Protein AF-A0A3C1G0E9-F1 (afdb_monomer)

Radius of gyration: 21.93 Å; Cα contacts (8 Å, |Δi|>4): 38; chains: 1; bounding box: 46×48×49 Å

pLDDT: mean 81.15, std 11.89, range [55.69, 94.81]

Mean predicted aligned error: 13.51 Å

Solvent-accessible surface area (backbone atoms only — not comparable to full-atom values): 5778 Å² total; per-residue (Å²): 114,74,80,64,55,74,74,55,77,59,89,96,60,78,87,84,76,76,67,69,72,73,14,80,94,46,22,67,61,45,51,50,52,50,35,61,73,64,69,45,88,70,73,67,74,73,72,62,92,57,92,69,51,73,60,57,49,41,25,72,77,70,71,47,62,80,49,43,30,90,85,76,69,77,50,71,61,76,91,87,78,85,88,84,131

Foldseek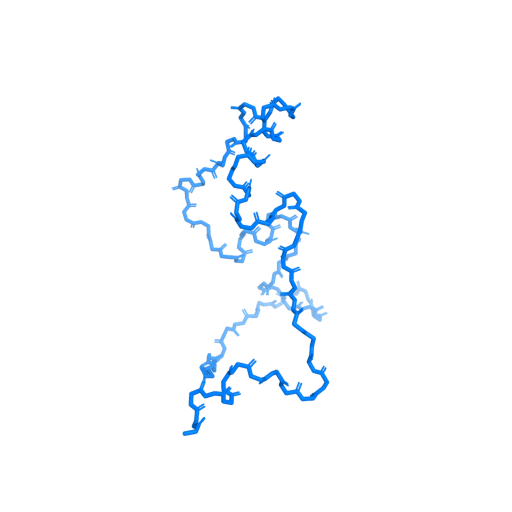 3Di:
DVVVCVVPDDPPDDDDDDDDLCRPVCNVVSVVVVCVVVVVVDPPPPPPVDPDDPQRVCCVPPVDRPQADPPPRPDGDDDPDDDDD

Sequence (85 aa):
IRRFLLHVLPDGFVKIRYYGLLANRNRKDNLALCRELLDASKIETKQNDIPETWQEHLLRISGVDVTTCPVCKKGRLITVEILYL

Secondary structure (DSSP, 8-state):
-HHHHTTSPPTT-------STT-HHHHHHHHHHHHHHTT-TT------SS---HHHHHHHHH---TTB-TTTSSSBP--------

Structure (mmCIF, N/CA/C/O backbone):
data_AF-A0A3C1G0E9-F1
#
_entry.id   AF-A0A3C1G0E9-F1
#
loop_
_atom_site.group_PDB
_atom_site.id
_atom_site.type_symbol
_atom_site.label_atom_id
_atom_site.label_alt_id
_atom_site.label_comp_id
_atom_site.label_asym_id
_atom_site.label_entity_id
_atom_site.label_seq_id
_atom_site.pdbx_PDB_ins_code
_atom_site.Cartn_x
_atom_site.Cartn_y
_atom_site.Cartn_z
_atom_site.occupancy
_atom_site.B_iso_or_equiv
_atom_site.auth_seq_id
_atom_site.auth_comp_id
_atom_site.auth_asym_id
_atom_site.auth_atom_id
_atom_site.pdbx_PDB_model_num
ATOM 1 N N . ILE A 1 1 ? 28.475 -27.356 3.470 1.00 63.44 1 ILE A N 1
ATOM 2 C CA . ILE A 1 1 ? 27.126 -27.811 3.036 1.00 63.44 1 ILE A CA 1
ATOM 3 C C . ILE A 1 1 ? 26.028 -26.746 3.180 1.00 63.44 1 ILE A C 1
ATOM 5 O O . ILE A 1 1 ? 25.258 -26.587 2.246 1.00 63.44 1 ILE A O 1
ATOM 9 N N . ARG A 1 2 ? 25.984 -25.947 4.259 1.00 60.94 2 ARG A N 1
ATOM 10 C CA . ARG A 1 2 ? 24.939 -24.927 4.531 1.00 60.94 2 ARG A CA 1
ATOM 11 C C . ARG A 1 2 ? 24.566 -23.993 3.359 1.00 60.94 2 ARG A C 1
ATOM 13 O O . ARG A 1 2 ? 23.391 -23.755 3.131 1.00 60.94 2 ARG A O 1
ATOM 20 N N . ARG A 1 3 ? 25.542 -23.526 2.569 1.00 63.56 3 ARG A N 1
ATOM 21 C CA . ARG A 1 3 ? 25.306 -22.660 1.391 1.00 63.56 3 ARG A CA 1
ATOM 22 C C . ARG A 1 3 ? 24.482 -23.308 0.267 1.00 63.56 3 ARG A C 1
ATOM 24 O O . ARG A 1 3 ? 23.768 -22.601 -0.429 1.00 63.56 3 ARG A O 1
ATOM 31 N N . PHE A 1 4 ? 24.554 -24.632 0.117 1.00 58.66 4 PHE A N 1
ATOM 32 C CA . PHE A 1 4 ? 23.805 -25.368 -0.907 1.00 58.66 4 PHE A CA 1
ATOM 33 C C . PHE A 1 4 ? 22.334 -25.552 -0.519 1.00 58.66 4 PHE A C 1
ATOM 35 O O . PHE A 1 4 ? 21.458 -25.450 -1.371 1.00 58.66 4 PHE A O 1
ATOM 42 N N . LEU A 1 5 ? 22.054 -25.743 0.773 1.00 61.84 5 LEU A N 1
ATOM 43 C CA . LEU A 1 5 ? 20.689 -25.917 1.281 1.00 61.84 5 LEU A CA 1
ATOM 44 C C . LEU A 1 5 ? 19.870 -24.618 1.262 1.00 61.84 5 LEU A C 1
ATOM 46 O O . LEU A 1 5 ? 18.654 -24.684 1.184 1.00 61.84 5 LEU A O 1
ATOM 50 N N . LEU A 1 6 ? 20.511 -23.443 1.230 1.00 64.38 6 LEU A N 1
ATOM 51 C CA . LEU A 1 6 ? 19.817 -22.154 1.069 1.00 64.38 6 LEU A CA 1
ATOM 52 C C . LEU A 1 6 ? 19.138 -21.987 -0.304 1.00 64.38 6 LEU A C 1
ATOM 54 O O . LEU A 1 6 ? 18.320 -21.091 -0.474 1.00 64.38 6 LEU A O 1
ATOM 58 N N . HIS A 1 7 ? 19.502 -22.806 -1.297 1.00 67.81 7 HIS A N 1
ATOM 59 C CA . HIS A 1 7 ? 18.914 -22.764 -2.644 1.00 67.81 7 HIS A CA 1
ATOM 60 C C . HIS A 1 7 ? 17.791 -23.797 -2.820 1.00 67.81 7 HIS A C 1
ATOM 62 O O . HIS A 1 7 ? 17.087 -23.772 -3.838 1.00 67.81 7 HIS A O 1
ATOM 68 N N . VAL A 1 8 ? 17.645 -24.704 -1.846 1.00 75.75 8 VAL A N 1
ATOM 69 C CA . VAL A 1 8 ? 16.618 -25.743 -1.820 1.00 75.75 8 VAL A CA 1
ATOM 70 C C . VAL A 1 8 ? 15.408 -25.169 -1.107 1.00 75.75 8 VAL A C 1
ATOM 72 O O . VAL A 1 8 ? 15.477 -24.748 0.044 1.00 75.75 8 VAL A O 1
ATOM 75 N N . LEU A 1 9 ? 14.304 -25.102 -1.835 1.00 80.31 9 LEU A N 1
ATOM 76 C CA . LEU A 1 9 ? 13.054 -24.593 -1.309 1.00 80.31 9 LEU A CA 1
ATOM 77 C C . LEU A 1 9 ? 12.443 -25.649 -0.365 1.00 80.31 9 LEU A C 1
ATOM 79 O O . LEU A 1 9 ? 12.396 -26.812 -0.771 1.00 80.31 9 LEU A O 1
ATOM 83 N N . PRO A 1 10 ? 12.019 -25.291 0.866 1.00 82.38 10 PRO A N 1
ATOM 84 C CA . PRO A 1 10 ? 11.396 -26.242 1.783 1.00 82.38 10 PRO A CA 1
ATOM 85 C C . PRO A 1 10 ? 10.113 -26.839 1.203 1.00 82.38 10 PRO A C 1
ATOM 87 O O . PRO A 1 10 ? 9.469 -26.234 0.342 1.00 82.38 10 PRO A O 1
ATOM 90 N N . ASP A 1 11 ? 9.736 -28.014 1.699 1.00 82.62 11 ASP A N 1
ATOM 91 C CA . ASP A 1 11 ? 8.511 -28.682 1.270 1.00 82.62 11 ASP A CA 1
ATOM 92 C C . ASP A 1 11 ? 7.269 -27.809 1.533 1.00 82.62 11 ASP A C 1
ATOM 94 O O . ASP A 1 11 ? 7.214 -27.057 2.508 1.00 82.62 11 ASP A O 1
ATOM 98 N N . GLY A 1 12 ? 6.302 -27.854 0.615 1.00 84.62 12 GLY A N 1
ATOM 99 C CA . GLY A 1 12 ? 5.108 -26.999 0.636 1.00 84.62 12 GLY A CA 1
ATOM 100 C C . GLY A 1 12 ? 5.293 -25.572 0.097 1.00 84.62 12 GLY A C 1
ATOM 101 O O . GLY A 1 12 ? 4.305 -24.855 -0.068 1.00 84.62 12 GLY A O 1
ATOM 102 N N . PHE A 1 13 ? 6.515 -25.148 -0.239 1.00 80.56 13 PHE A N 1
ATOM 103 C CA . PHE A 1 13 ? 6.759 -23.847 -0.868 1.00 80.56 13 PHE A CA 1
ATOM 104 C C . P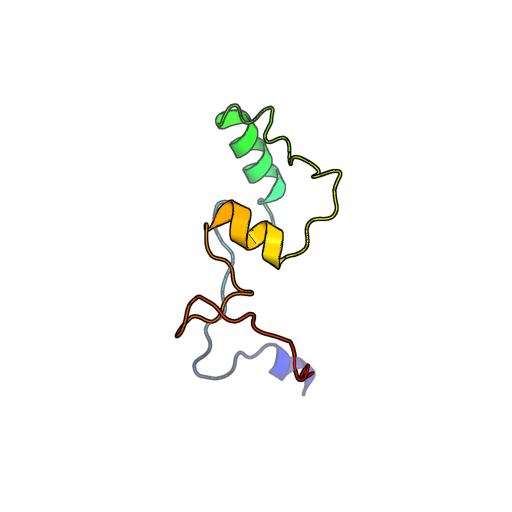HE A 1 13 ? 6.949 -23.986 -2.384 1.00 80.56 13 PHE A C 1
ATOM 106 O O . PHE A 1 13 ? 7.570 -24.925 -2.879 1.00 80.56 13 PHE A O 1
ATOM 113 N N . VAL A 1 14 ? 6.462 -22.999 -3.144 1.00 81.69 14 VAL A N 1
ATOM 114 C CA . VAL A 1 14 ? 6.620 -22.936 -4.606 1.00 81.69 14 VAL A CA 1
ATOM 115 C C . VAL A 1 14 ? 7.569 -21.802 -4.982 1.00 81.69 14 VAL A C 1
ATOM 117 O O . VAL A 1 14 ? 7.434 -20.672 -4.512 1.00 81.69 14 VAL A O 1
ATOM 120 N N . LYS A 1 15 ? 8.543 -22.084 -5.856 1.00 77.94 15 LYS A N 1
ATOM 121 C CA . LYS A 1 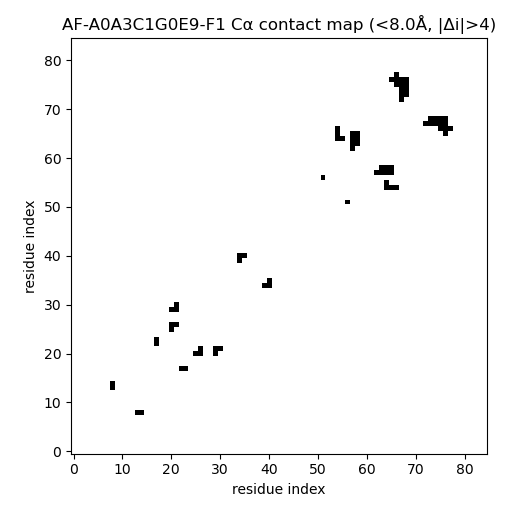15 ? 9.453 -21.054 -6.371 1.00 77.94 15 LYS A CA 1
ATOM 122 C C . LYS A 1 15 ? 8.676 -20.163 -7.338 1.00 77.94 15 LYS A C 1
ATOM 124 O O . LYS A 1 15 ? 8.386 -20.576 -8.460 1.00 77.94 15 LYS A O 1
ATOM 129 N N . ILE A 1 16 ? 8.383 -18.933 -6.924 1.00 76.62 16 ILE A N 1
ATOM 130 C CA . ILE A 1 16 ? 7.757 -17.935 -7.794 1.00 76.62 16 ILE A CA 1
ATOM 131 C C . ILE A 1 16 ? 8.767 -17.538 -8.872 1.00 76.62 16 ILE A C 1
ATOM 133 O O . ILE A 1 16 ? 9.828 -16.982 -8.589 1.00 76.62 16 ILE A O 1
ATOM 137 N N . ARG A 1 17 ? 8.444 -17.845 -10.128 1.00 74.69 17 ARG A N 1
ATOM 138 C CA . ARG A 1 17 ? 9.171 -17.329 -11.288 1.00 74.69 17 ARG A CA 1
ATOM 139 C C . ARG A 1 17 ? 8.450 -16.074 -11.757 1.00 74.69 17 ARG A C 1
ATOM 141 O O . ARG A 1 17 ? 7.276 -16.142 -12.100 1.00 74.69 17 ARG A O 1
ATOM 148 N N . TYR A 1 18 ? 9.145 -14.945 -11.780 1.00 73.94 18 TYR A N 1
ATOM 149 C CA . TYR A 1 18 ? 8.600 -13.702 -12.318 1.00 73.94 18 TYR A CA 1
ATOM 150 C C . TYR A 1 18 ? 8.717 -13.723 -13.843 1.00 73.94 18 TYR A C 1
ATOM 152 O O . TYR A 1 18 ? 9.811 -13.575 -14.387 1.00 73.94 18 TYR A O 1
ATOM 160 N N . TYR A 1 19 ? 7.597 -13.933 -14.524 1.00 77.69 19 TYR A N 1
ATOM 161 C CA . TYR A 1 19 ? 7.477 -13.870 -15.980 1.00 77.69 19 TYR A CA 1
ATOM 162 C C . TYR A 1 19 ? 6.412 -12.844 -16.379 1.00 77.69 19 TYR A C 1
ATOM 164 O O . TYR A 1 19 ? 5.641 -12.366 -15.548 1.00 77.69 19 TYR A O 1
ATOM 172 N N . GLY A 1 20 ? 6.385 -12.495 -17.664 1.00 82.88 20 GLY A N 1
ATOM 173 C CA . GLY A 1 20 ? 5.402 -11.572 -18.224 1.00 82.88 20 GLY A CA 1
ATOM 174 C C . GLY A 1 20 ? 5.829 -10.105 -18.195 1.00 82.88 20 GLY A C 1
ATOM 175 O O . GLY A 1 20 ? 6.998 -9.772 -18.001 1.00 82.88 20 GLY A O 1
ATOM 176 N N . LEU A 1 21 ? 4.852 -9.226 -18.421 1.00 81.62 21 LEU A N 1
ATOM 177 C CA . LEU A 1 21 ? 5.050 -7.800 -18.696 1.00 81.62 21 LEU A CA 1
ATOM 178 C C . LEU A 1 21 ? 5.862 -7.069 -17.612 1.00 81.62 21 LEU A C 1
ATOM 180 O O . LEU A 1 21 ? 6.677 -6.205 -17.927 1.00 81.62 21 LEU A O 1
ATOM 184 N N . LEU A 1 22 ? 5.684 -7.442 -16.342 1.00 82.50 22 LEU A N 1
ATOM 185 C CA . LEU A 1 22 ? 6.343 -6.809 -15.192 1.00 82.50 22 LEU A CA 1
ATOM 186 C C . LEU A 1 22 ? 7.563 -7.594 -14.675 1.00 82.50 22 LEU A C 1
ATOM 188 O O . LEU A 1 22 ? 8.071 -7.293 -13.593 1.00 82.50 22 LEU A O 1
ATOM 192 N N . ALA A 1 23 ? 8.055 -8.586 -15.426 1.00 88.75 23 ALA A N 1
ATOM 193 C CA . ALA A 1 23 ? 9.276 -9.307 -15.076 1.00 88.75 23 ALA A CA 1
ATOM 194 C C . ALA A 1 23 ? 10.477 -8.353 -15.039 1.00 88.75 23 ALA A C 1
ATOM 196 O O . ALA A 1 23 ? 10.659 -7.543 -15.944 1.00 88.75 23 ALA A O 1
ATOM 197 N N . ASN A 1 24 ? 11.329 -8.469 -14.016 1.00 84.81 24 ASN A N 1
ATOM 198 C CA . ASN A 1 24 ? 12.342 -7.452 -13.698 1.00 84.81 24 ASN A CA 1
ATOM 199 C C . ASN A 1 24 ? 13.265 -7.089 -14.881 1.00 84.81 24 ASN A C 1
ATOM 201 O O . ASN A 1 24 ? 13.588 -5.921 -15.065 1.00 84.81 24 ASN A O 1
ATOM 205 N N . ARG A 1 25 ? 13.615 -8.070 -15.728 1.00 87.31 25 ARG A N 1
ATOM 206 C CA . ARG A 1 25 ? 14.461 -7.871 -16.918 1.00 87.31 25 ARG A CA 1
ATOM 207 C C . ARG A 1 25 ? 13.893 -6.843 -17.903 1.00 87.31 25 ARG A C 1
ATOM 209 O O . ARG A 1 25 ? 14.658 -6.054 -18.436 1.00 87.31 25 ARG A O 1
ATOM 216 N N . ASN A 1 26 ? 12.581 -6.856 -18.132 1.00 89.12 26 ASN A N 1
ATOM 217 C CA . ASN A 1 26 ? 11.917 -6.022 -19.140 1.00 89.12 26 ASN A CA 1
ATOM 218 C C . ASN A 1 26 ? 10.974 -4.993 -18.503 1.00 89.12 26 ASN A C 1
ATOM 220 O O . ASN A 1 26 ? 10.377 -4.183 -19.202 1.00 89.12 26 ASN A O 1
ATOM 224 N N . ARG A 1 27 ? 10.821 -5.020 -17.172 1.00 89.56 27 ARG A N 1
ATOM 225 C CA . ARG A 1 27 ? 9.854 -4.209 -16.429 1.00 89.56 27 ARG A CA 1
ATOM 226 C C . ARG A 1 27 ? 9.986 -2.728 -16.752 1.00 89.56 27 ARG A C 1
ATOM 228 O O . ARG A 1 27 ? 8.969 -2.066 -16.904 1.00 89.56 27 ARG A O 1
ATOM 235 N N . LYS A 1 28 ? 11.213 -2.205 -16.829 1.00 88.62 28 LYS A N 1
ATOM 236 C CA . LYS A 1 28 ? 11.446 -0.778 -17.081 1.00 88.62 28 LYS A CA 1
ATOM 237 C C . LYS A 1 28 ? 10.920 -0.366 -18.457 1.00 88.62 28 LYS A C 1
ATOM 239 O O . LYS A 1 28 ? 10.112 0.555 -18.532 1.00 88.62 28 LYS A O 1
ATOM 244 N N . ASP A 1 29 ? 11.330 -1.084 -19.495 1.00 90.31 29 ASP A N 1
ATOM 245 C CA . ASP A 1 29 ? 10.995 -0.762 -20.884 1.00 90.31 29 ASP A CA 1
ATOM 246 C C . ASP A 1 29 ? 9.506 -0.996 -21.155 1.00 90.31 29 ASP A C 1
ATOM 248 O O . ASP A 1 29 ? 8.822 -0.133 -21.698 1.00 90.31 29 ASP A O 1
ATOM 252 N N . ASN A 1 30 ? 8.960 -2.109 -20.659 1.00 90.81 30 ASN A N 1
ATOM 253 C CA . ASN A 1 30 ? 7.536 -2.413 -20.772 1.00 90.81 30 ASN A CA 1
ATOM 254 C C . ASN A 1 30 ? 6.666 -1.375 -20.052 1.00 90.81 30 ASN A C 1
ATOM 256 O O . ASN A 1 30 ? 5.627 -0.983 -20.574 1.00 90.81 30 ASN A O 1
ATOM 260 N N . LEU A 1 31 ? 7.074 -0.908 -18.864 1.00 88.62 31 LEU A N 1
ATOM 261 C CA . LEU A 1 31 ? 6.351 0.147 -18.150 1.00 88.62 31 LEU A CA 1
ATOM 262 C C . LEU A 1 31 ? 6.434 1.499 -18.865 1.00 88.62 31 LEU A C 1
ATOM 264 O O . LEU A 1 31 ? 5.484 2.271 -18.770 1.00 88.62 31 LEU A O 1
ATOM 268 N N . ALA A 1 32 ? 7.549 1.816 -19.527 1.00 87.06 32 ALA A N 1
ATOM 269 C CA . ALA A 1 32 ? 7.661 3.029 -20.336 1.00 87.06 32 ALA A CA 1
ATOM 270 C C . ALA A 1 32 ? 6.689 2.969 -21.523 1.00 87.06 32 ALA A C 1
ATOM 272 O O . ALA A 1 32 ? 5.831 3.839 -21.642 1.00 87.06 32 ALA A O 1
ATOM 273 N N . LEU A 1 33 ? 6.718 1.869 -22.281 1.00 88.81 33 LEU A N 1
ATOM 274 C CA . LEU A 1 33 ? 5.808 1.631 -23.401 1.00 88.81 33 LEU A CA 1
ATOM 275 C C . LEU A 1 33 ? 4.334 1.666 -22.971 1.00 88.81 33 LEU A C 1
ATOM 277 O O . LEU A 1 33 ? 3.506 2.274 -23.639 1.00 88.81 33 LEU A O 1
ATOM 281 N N . CYS A 1 34 ? 3.987 1.058 -21.831 1.00 87.25 34 CYS A N 1
ATOM 282 C CA . CYS A 1 34 ? 2.619 1.122 -21.311 1.00 87.25 34 CYS A CA 1
ATOM 283 C C . CYS A 1 34 ? 2.184 2.565 -21.025 1.00 87.25 34 CYS A C 1
ATOM 285 O O . CYS A 1 34 ? 1.043 2.912 -21.305 1.00 87.25 34 CYS A O 1
ATOM 287 N N . ARG A 1 35 ? 3.067 3.408 -20.471 1.00 87.12 35 ARG A N 1
ATOM 288 C CA . ARG A 1 35 ? 2.742 4.819 -20.204 1.00 87.12 35 ARG A CA 1
ATOM 289 C C . ARG A 1 35 ? 2.555 5.619 -21.489 1.00 87.12 35 ARG A C 1
ATOM 291 O O . ARG A 1 35 ? 1.641 6.432 -21.539 1.00 87.12 35 ARG A O 1
ATOM 298 N N . GLU A 1 36 ? 3.379 5.367 -22.504 1.00 87.44 36 GLU A N 1
ATOM 299 C CA . GLU A 1 36 ? 3.236 5.979 -23.831 1.00 87.44 36 GLU A CA 1
ATOM 300 C C . GLU A 1 36 ? 1.905 5.588 -24.483 1.00 87.44 36 GLU A C 1
ATOM 302 O O . GLU A 1 36 ? 1.153 6.454 -24.920 1.00 87.44 36 GLU A O 1
ATOM 307 N N . LEU A 1 37 ? 1.572 4.293 -24.487 1.00 87.94 37 LEU A N 1
ATOM 308 C CA . LEU A 1 37 ? 0.336 3.780 -25.087 1.00 87.94 37 LEU A CA 1
ATOM 309 C C . LEU A 1 37 ? -0.931 4.247 -24.365 1.00 87.94 37 LEU A C 1
ATOM 311 O O . LEU A 1 37 ? -1.971 4.407 -24.995 1.00 87.94 37 LEU A O 1
ATOM 315 N N . LEU A 1 38 ? -0.859 4.440 -23.048 1.00 85.88 38 LEU A N 1
ATOM 316 C CA . LEU A 1 38 ? -1.982 4.922 -22.244 1.00 85.88 38 LEU A CA 1
ATOM 317 C C . LEU A 1 38 ? -2.172 6.446 -22.327 1.00 85.88 38 LEU A C 1
ATOM 319 O O . LEU A 1 38 ? -3.003 6.971 -21.589 1.00 85.88 38 LEU A O 1
ATOM 323 N N . ASP A 1 39 ? -1.387 7.150 -23.157 1.00 74.06 39 ASP A N 1
ATOM 324 C CA . ASP A 1 39 ? -1.280 8.619 -23.178 1.00 74.06 39 ASP A CA 1
ATOM 325 C C . ASP A 1 39 ? -1.138 9.194 -21.756 1.00 74.06 39 ASP A C 1
ATOM 327 O O . ASP A 1 39 ? -1.620 10.269 -21.395 1.00 74.06 39 ASP A O 1
ATOM 331 N N . ALA A 1 40 ? -0.454 8.432 -20.896 1.00 64.12 40 ALA A N 1
ATOM 332 C CA . ALA A 1 40 ? -0.263 8.725 -19.485 1.00 64.12 40 ALA A CA 1
ATOM 333 C C . ALA A 1 40 ? 0.875 9.739 -19.298 1.00 64.12 40 ALA A C 1
ATOM 335 O O . ALA A 1 40 ? 1.644 9.660 -18.335 1.00 64.12 40 ALA A O 1
ATOM 336 N N . SER A 1 41 ? 0.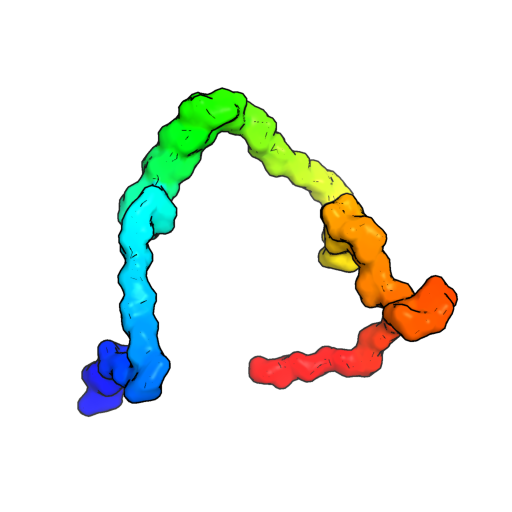968 10.700 -20.223 1.00 56.62 41 SER A N 1
ATOM 337 C CA . SER A 1 41 ? 1.932 11.801 -20.268 1.00 56.62 41 SER A CA 1
ATOM 338 C C . SER A 1 41 ? 1.957 12.617 -18.972 1.00 56.62 41 SER A C 1
ATOM 340 O O . SER A 1 41 ? 2.923 13.330 -18.706 1.00 56.62 41 SER A O 1
ATOM 342 N N . LYS A 1 42 ? 0.939 12.460 -18.118 1.00 58.00 42 LYS A N 1
ATOM 343 C CA . LYS A 1 42 ? 0.843 13.060 -16.791 1.00 58.00 42 LYS A CA 1
ATOM 344 C C . LYS A 1 42 ? 0.137 12.145 -15.794 1.00 58.00 42 LYS A C 1
ATOM 346 O O . LYS A 1 42 ? -0.892 12.508 -15.232 1.00 58.00 42 LYS A O 1
ATOM 351 N N . ILE A 1 43 ? 0.713 10.988 -15.467 1.00 57.53 43 ILE A N 1
ATOM 352 C CA . ILE A 1 43 ? 0.577 10.554 -14.067 1.00 57.53 43 ILE A CA 1
ATOM 353 C C . ILE A 1 43 ? 1.530 11.451 -13.287 1.00 57.53 43 ILE A C 1
ATOM 355 O O . ILE A 1 43 ? 2.654 11.075 -12.961 1.00 57.53 43 ILE A O 1
ATOM 359 N N . GLU A 1 44 ? 1.091 12.690 -13.070 1.00 57.19 44 GLU A N 1
ATOM 360 C CA . GLU A 1 44 ? 1.614 13.512 -12.001 1.00 57.19 44 GLU A CA 1
ATOM 361 C C . GLU A 1 44 ? 1.374 12.679 -10.745 1.00 57.19 44 GLU A C 1
ATOM 363 O O . GLU A 1 44 ? 0.256 12.587 -10.232 1.00 57.19 44 GLU A O 1
ATOM 368 N N . THR A 1 45 ? 2.416 11.992 -10.269 1.00 55.69 45 THR A N 1
ATOM 369 C CA . THR A 1 45 ? 2.535 11.746 -8.838 1.00 55.69 45 THR A CA 1
ATOM 370 C C . THR A 1 45 ? 2.386 13.134 -8.260 1.00 55.69 45 THR A C 1
ATOM 372 O O . THR A 1 45 ? 3.316 13.926 -8.354 1.00 55.69 45 THR A O 1
ATOM 375 N N . LYS A 1 46 ? 1.184 13.488 -7.797 1.00 56.72 46 LYS A N 1
ATOM 376 C CA . LYS A 1 46 ? 1.017 14.664 -6.965 1.00 56.72 46 LYS A CA 1
ATOM 377 C C . LYS A 1 46 ? 1.953 14.389 -5.803 1.00 56.72 46 LYS A C 1
ATOM 379 O O . LYS A 1 46 ? 1.638 13.571 -4.941 1.00 56.72 46 LYS A O 1
ATOM 384 N N . GLN A 1 47 ? 3.156 14.958 -5.859 1.00 58.00 47 GLN A N 1
ATOM 385 C CA . GLN A 1 47 ? 3.939 15.206 -4.674 1.00 58.00 47 GLN A CA 1
ATOM 386 C C . GLN A 1 47 ? 2.981 16.021 -3.816 1.00 58.00 47 GLN A C 1
ATOM 388 O O . GLN A 1 47 ? 2.719 17.187 -4.090 1.00 58.00 47 GLN A O 1
ATOM 393 N N . ASN A 1 48 ? 2.322 15.350 -2.875 1.00 57.88 48 ASN A N 1
ATOM 394 C CA . ASN A 1 48 ? 1.635 16.044 -1.815 1.00 57.88 48 ASN A CA 1
ATOM 395 C C . ASN A 1 48 ? 2.760 16.794 -1.095 1.00 57.88 48 ASN A C 1
ATOM 397 O O . ASN A 1 48 ? 3.532 16.192 -0.357 1.00 57.88 48 ASN A O 1
ATOM 401 N N . ASP A 1 49 ? 2.894 18.092 -1.383 1.00 63.81 49 ASP A N 1
ATOM 402 C CA . ASP A 1 49 ? 3.843 19.008 -0.729 1.00 63.81 49 ASP A CA 1
ATOM 403 C C . ASP A 1 49 ? 3.592 19.103 0.789 1.00 63.81 49 ASP A C 1
ATOM 405 O O . ASP A 1 49 ? 4.368 19.695 1.536 1.00 63.81 49 ASP A O 1
ATOM 409 N N . ILE A 1 50 ? 2.511 18.479 1.261 1.00 69.25 50 ILE A N 1
ATOM 410 C CA . ILE A 1 50 ? 2.177 18.290 2.661 1.00 69.25 50 ILE A CA 1
ATOM 411 C C . ILE A 1 50 ? 2.496 16.832 3.018 1.00 69.25 50 ILE A C 1
ATOM 413 O O . ILE A 1 50 ? 1.928 15.928 2.394 1.00 69.25 50 ILE A O 1
ATOM 417 N N . PRO A 1 51 ? 3.355 16.570 4.019 1.00 75.94 51 PRO A N 1
ATOM 418 C CA . PRO A 1 51 ? 3.526 15.225 4.543 1.00 75.94 51 PRO A CA 1
ATOM 419 C C . PRO A 1 51 ? 2.211 14.781 5.197 1.00 75.94 51 PRO A C 1
ATOM 421 O O . PRO A 1 51 ? 1.924 15.137 6.336 1.00 75.94 51 PRO A O 1
ATOM 424 N N . GLU A 1 52 ? 1.395 14.032 4.456 1.00 80.50 52 GLU A N 1
ATOM 425 C CA . GLU A 1 52 ? 0.219 13.355 5.001 1.00 80.50 52 GLU A CA 1
ATOM 426 C C . GLU A 1 52 ? 0.672 12.127 5.799 1.00 80.50 52 GLU A C 1
ATOM 428 O O . GLU A 1 52 ? 1.538 11.353 5.376 1.00 80.50 52 GLU A O 1
ATOM 433 N N . THR A 1 53 ? 0.093 11.943 6.981 1.00 87.31 53 THR A N 1
ATOM 434 C CA . THR A 1 53 ? 0.267 10.707 7.745 1.00 87.31 53 THR A CA 1
ATOM 435 C C . THR A 1 53 ? -0.395 9.541 7.007 1.00 87.31 53 THR A C 1
ATOM 437 O O . THR A 1 53 ? -1.315 9.724 6.203 1.00 87.31 53 THR A O 1
ATOM 440 N N . TRP A 1 54 ? 0.030 8.303 7.280 1.00 87.38 54 TRP A N 1
ATOM 441 C CA . TRP A 1 54 ? -0.568 7.135 6.619 1.00 87.38 54 TRP A CA 1
ATOM 442 C C . TRP A 1 54 ? -2.072 7.011 6.918 1.00 87.38 54 TRP A C 1
ATOM 444 O O . TRP A 1 54 ? -2.822 6.522 6.074 1.00 87.38 54 TRP A O 1
ATOM 454 N N . GLN A 1 55 ? -2.518 7.481 8.089 1.00 90.38 55 GLN A N 1
ATOM 455 C CA . GLN A 1 55 ? -3.926 7.507 8.483 1.00 90.38 55 GLN A CA 1
ATOM 456 C C . GLN A 1 55 ? -4.738 8.471 7.611 1.00 90.38 55 GLN A C 1
ATOM 458 O O . GLN A 1 55 ? -5.795 8.097 7.107 1.00 90.38 55 GLN A O 1
ATOM 463 N N . GLU A 1 56 ? -4.237 9.691 7.404 1.00 89.56 56 GLU A N 1
ATOM 464 C CA . GLU A 1 56 ? -4.876 10.703 6.551 1.00 89.56 56 GLU A CA 1
ATOM 465 C C . GLU A 1 56 ? -4.924 10.244 5.092 1.00 89.56 56 GLU A C 1
ATOM 467 O O . GLU A 1 56 ? -5.961 10.350 4.434 1.00 89.56 56 GLU A O 1
ATOM 472 N N . HIS A 1 57 ? -3.831 9.643 4.616 1.00 88.69 57 HIS A N 1
ATOM 473 C CA . HIS A 1 57 ? -3.758 9.055 3.284 1.00 88.69 57 HIS A CA 1
ATOM 474 C C . HIS A 1 57 ? -4.826 7.973 3.073 1.00 88.69 57 HIS A C 1
ATOM 476 O O . HIS A 1 57 ? -5.534 7.953 2.062 1.00 88.69 57 HIS A O 1
ATOM 482 N N . LEU A 1 58 ? -4.960 7.069 4.046 1.00 90.31 58 LEU A N 1
ATOM 483 C CA . LEU A 1 58 ? -5.923 5.979 3.985 1.00 90.31 58 LEU A CA 1
ATOM 484 C C . LEU A 1 58 ? -7.362 6.501 4.032 1.00 90.31 58 LEU A C 1
ATOM 486 O O . LEU A 1 58 ? -8.194 6.043 3.246 1.00 90.31 58 LEU A O 1
ATOM 490 N N . LEU A 1 59 ? -7.642 7.487 4.887 1.00 92.19 59 LEU A N 1
ATOM 491 C CA . LEU A 1 59 ? -8.942 8.151 4.947 1.00 92.19 59 LEU A CA 1
ATOM 492 C C . LEU A 1 59 ? -9.303 8.787 3.598 1.00 92.19 59 LEU A C 1
ATOM 494 O O . LEU A 1 59 ? -10.423 8.618 3.124 1.00 92.19 59 LEU A O 1
ATOM 498 N N . ARG A 1 60 ? -8.348 9.450 2.935 1.00 88.94 60 ARG A N 1
ATOM 499 C CA . ARG A 1 60 ? -8.552 10.096 1.630 1.00 88.94 60 ARG A CA 1
ATOM 500 C C . ARG A 1 60 ? -8.891 9.108 0.510 1.00 88.94 60 ARG A C 1
ATOM 502 O O . ARG A 1 60 ? -9.725 9.419 -0.334 1.00 88.94 60 ARG A O 1
ATOM 509 N N . ILE A 1 61 ? -8.228 7.951 0.467 1.00 90.12 61 ILE A N 1
ATOM 510 C CA . ILE A 1 61 ? -8.405 6.970 -0.620 1.00 90.12 61 ILE A CA 1
ATOM 511 C C . ILE A 1 61 ? -9.591 6.039 -0.369 1.00 90.12 61 ILE A C 1
ATOM 513 O O . ILE A 1 61 ? -10.316 5.704 -1.301 1.00 90.12 61 ILE A O 1
ATOM 517 N N . SER A 1 62 ? -9.767 5.588 0.873 1.00 90.88 62 SER A N 1
ATOM 518 C CA . SER A 1 62 ? -10.761 4.563 1.216 1.00 90.88 62 SER A CA 1
ATOM 519 C C . SER A 1 62 ? -12.043 5.123 1.833 1.00 90.88 62 SER A C 1
ATOM 521 O O . SER A 1 62 ? -13.044 4.414 1.886 1.00 90.88 62 SER A O 1
ATOM 523 N N . GLY A 1 63 ? -12.023 6.366 2.329 1.00 90.19 63 GLY A N 1
ATOM 524 C CA . GLY A 1 63 ? -13.109 6.945 3.126 1.00 90.19 63 GLY A CA 1
ATOM 525 C C . GLY A 1 63 ? -13.202 6.391 4.554 1.00 90.19 63 GLY A C 1
ATOM 526 O O . G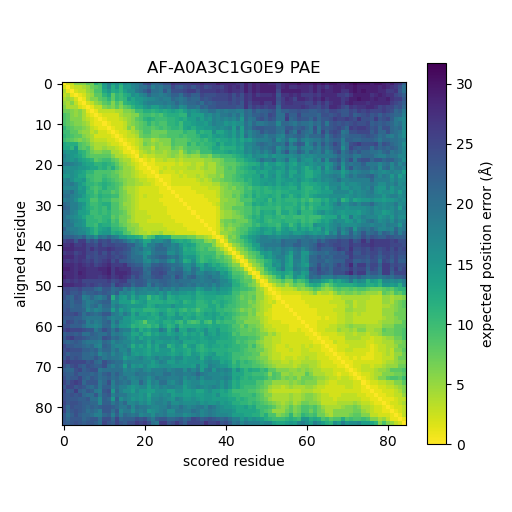LY A 1 63 ? -14.126 6.747 5.283 1.00 90.19 63 GLY A O 1
ATOM 527 N N . VAL A 1 64 ? -12.274 5.521 4.968 1.00 89.50 64 VAL A N 1
ATOM 528 C CA . VAL A 1 64 ? -12.282 4.868 6.284 1.00 89.50 64 VAL A CA 1
ATOM 529 C C . VAL A 1 64 ? -11.317 5.566 7.237 1.00 89.50 64 VAL A C 1
ATOM 531 O O . VAL A 1 64 ? -10.111 5.603 6.998 1.00 89.50 64 VAL A O 1
ATOM 534 N N . ASP A 1 65 ? -11.838 6.063 8.361 1.00 90.62 65 ASP A N 1
ATOM 535 C CA . ASP A 1 65 ? -11.015 6.588 9.452 1.00 90.62 65 ASP A CA 1
ATOM 536 C C . ASP A 1 65 ? -10.577 5.457 10.391 1.00 90.62 65 ASP A C 1
ATOM 538 O O . ASP A 1 65 ? -11.315 5.026 11.279 1.00 90.62 65 ASP A O 1
ATOM 542 N N . VAL A 1 66 ? -9.340 5.001 10.208 1.00 90.31 66 VAL A N 1
ATOM 543 C CA . VAL A 1 66 ? -8.682 3.992 11.056 1.00 90.31 66 VAL A CA 1
ATOM 544 C C . VAL A 1 66 ? -8.400 4.458 12.477 1.00 90.31 66 VAL A C 1
ATOM 546 O O . VAL A 1 66 ? -8.080 3.636 13.331 1.00 90.31 66 VAL A O 1
ATOM 549 N N . THR A 1 67 ? -8.503 5.758 12.753 1.00 92.12 67 THR A N 1
ATOM 550 C CA . THR A 1 67 ? -8.365 6.280 14.114 1.00 92.12 67 THR A CA 1
ATOM 551 C C . THR A 1 67 ? -9.678 6.231 14.880 1.00 92.12 67 THR A C 1
ATOM 553 O O . THR A 1 67 ? -9.667 6.405 16.093 1.00 92.12 67 THR A O 1
ATOM 556 N N . THR A 1 68 ? -10.802 5.936 14.227 1.00 93.62 68 THR A N 1
ATOM 557 C CA . THR A 1 68 ? -12.104 5.810 14.881 1.00 93.62 68 THR A CA 1
ATOM 558 C C . THR A 1 68 ? -12.368 4.368 15.326 1.00 93.62 68 THR A C 1
ATOM 560 O O . THR A 1 68 ? -12.056 3.401 14.634 1.00 93.62 68 THR A O 1
ATOM 563 N N . CYS A 1 69 ? -12.977 4.200 16.502 1.00 92.31 69 CYS A N 1
ATOM 564 C CA . CYS A 1 69 ? -13.345 2.889 17.027 1.00 92.31 69 CYS A CA 1
ATOM 565 C C . CYS A 1 69 ? -14.412 2.212 16.140 1.00 92.31 69 CYS A C 1
ATOM 567 O O . CYS A 1 69 ? -15.503 2.774 15.977 1.00 92.31 69 CYS A O 1
ATOM 569 N N . PRO A 1 70 ? -14.172 0.983 15.637 1.00 90.94 70 PRO A N 1
ATOM 570 C CA . PRO A 1 70 ? -15.095 0.306 14.723 1.00 90.94 70 PRO A CA 1
ATOM 571 C C . PRO A 1 70 ? -16.417 -0.106 15.387 1.00 90.94 70 PRO A C 1
ATOM 573 O O . PRO A 1 70 ? -17.409 -0.318 14.694 1.00 90.94 70 PRO A O 1
ATOM 576 N N . VAL A 1 71 ? -16.449 -0.202 16.721 1.00 92.00 71 VAL A N 1
ATOM 577 C CA . VAL A 1 71 ? -17.633 -0.632 17.481 1.00 92.00 71 VAL A CA 1
ATOM 578 C C . VAL A 1 71 ? -18.565 0.544 17.766 1.00 92.00 71 VAL A C 1
ATOM 580 O O . VAL A 1 71 ? -19.735 0.517 17.395 1.00 92.00 71 VAL A O 1
ATOM 583 N N . CYS A 1 72 ? -18.063 1.592 18.425 1.00 92.06 72 CYS A N 1
ATOM 584 C CA . CYS A 1 72 ? -18.908 2.696 18.889 1.00 92.06 72 CYS A CA 1
ATOM 585 C C . CYS A 1 72 ? -18.951 3.898 17.935 1.00 92.06 72 CYS A C 1
ATOM 587 O O . CYS A 1 72 ? -19.813 4.757 18.109 1.00 92.06 72 CYS A O 1
ATOM 589 N N . LYS A 1 73 ? -18.023 3.996 16.969 1.00 87.56 73 LYS A N 1
ATOM 590 C CA . LYS A 1 73 ? -17.876 5.098 15.991 1.00 87.56 73 LYS A CA 1
ATOM 591 C C . LYS A 1 73 ? -17.724 6.513 16.575 1.00 87.56 73 LYS A C 1
ATOM 593 O O . LYS A 1 73 ? -17.757 7.488 15.837 1.00 87.56 73 LYS A O 1
ATOM 598 N N . LYS A 1 74 ? -17.577 6.630 17.897 1.00 89.50 74 LYS A N 1
ATOM 599 C CA . LYS A 1 74 ? -17.448 7.903 18.628 1.00 89.50 74 LYS A CA 1
ATOM 600 C C . LYS A 1 74 ? -16.079 8.069 19.284 1.00 89.50 74 LYS A C 1
ATOM 602 O O . LYS A 1 74 ? -15.612 9.187 19.445 1.00 89.50 74 LYS A O 1
ATOM 607 N N . GLY A 1 75 ? -15.470 6.962 19.712 1.00 90.06 75 GLY A N 1
ATOM 608 C CA . GLY A 1 75 ? -14.164 6.960 20.371 1.00 90.06 75 GLY A CA 1
ATOM 609 C C . GLY A 1 75 ? -13.014 6.935 19.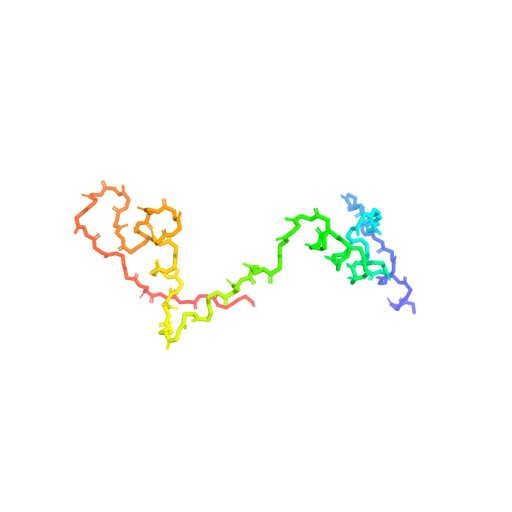370 1.00 90.06 75 GLY A C 1
ATOM 610 O O . GLY A 1 75 ? -13.167 6.398 18.272 1.00 90.06 75 GLY A O 1
ATOM 611 N N . ARG A 1 76 ? -11.857 7.463 19.781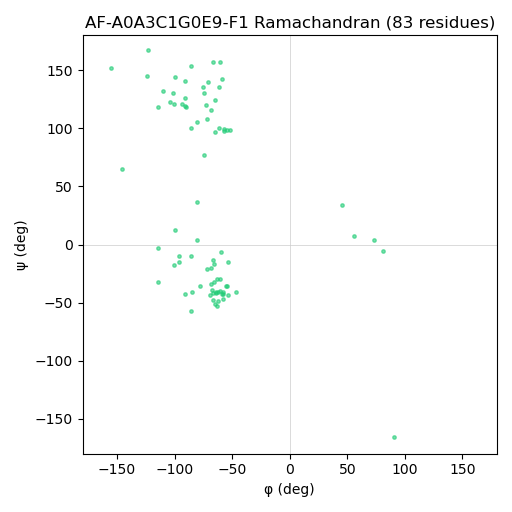 1.00 92.25 76 ARG A N 1
ATOM 612 C CA . ARG A 1 76 ? -10.616 7.435 19.003 1.00 92.25 76 ARG A CA 1
ATOM 613 C C . ARG A 1 76 ? -9.684 6.343 19.532 1.00 92.25 76 ARG A C 1
ATOM 615 O O . ARG A 1 76 ? -9.478 6.243 20.739 1.00 92.25 76 ARG A O 1
ATOM 622 N N . LEU A 1 77 ? -9.164 5.509 18.640 1.00 92.06 77 LEU A N 1
ATOM 623 C CA . LEU A 1 77 ? -8.151 4.504 18.939 1.00 92.06 77 LEU A CA 1
ATOM 624 C C . LEU A 1 77 ?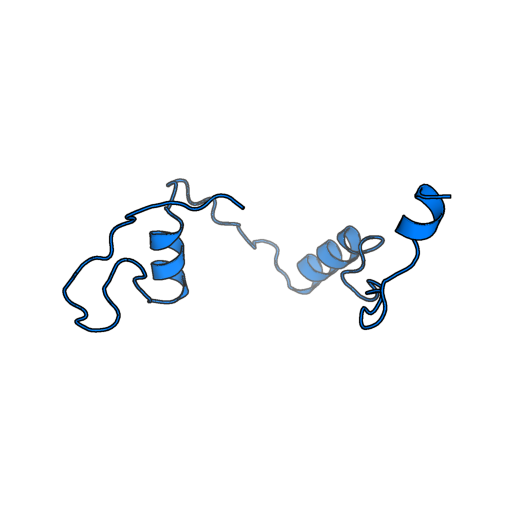 -6.812 5.198 19.216 1.00 92.06 77 LEU A C 1
ATOM 626 O O . LEU A 1 77 ? -6.448 6.153 18.529 1.00 92.06 77 LEU A O 1
ATOM 630 N N . ILE A 1 78 ? -6.083 4.703 20.215 1.00 91.44 78 ILE A N 1
ATOM 631 C CA . ILE A 1 78 ? -4.744 5.175 20.575 1.00 91.44 78 ILE A CA 1
ATOM 632 C C . ILE A 1 78 ? -3.761 4.008 20.544 1.00 91.44 78 ILE A C 1
ATOM 634 O O . ILE A 1 78 ? -4.114 2.877 20.880 1.00 91.44 78 ILE A O 1
ATOM 638 N N . THR A 1 79 ? -2.523 4.281 20.145 1.00 89.38 79 THR A N 1
ATOM 639 C CA . THR A 1 79 ? -1.447 3.288 20.191 1.00 89.38 79 THR A CA 1
ATOM 640 C C . THR A 1 79 ? -1.033 3.071 21.642 1.00 89.38 79 THR A C 1
ATOM 642 O O . THR A 1 79 ? -0.604 4.014 22.301 1.00 89.38 79 THR A O 1
ATOM 645 N N . VAL A 1 80 ? -1.162 1.839 22.134 1.00 94.81 80 VAL A N 1
ATOM 646 C CA . VAL A 1 80 ? -0.740 1.470 23.496 1.00 94.81 80 VAL A CA 1
ATOM 647 C C . VAL A 1 80 ? 0.706 0.975 23.503 1.00 94.81 80 VAL A C 1
ATOM 649 O O . VAL A 1 80 ? 1.485 1.374 24.361 1.00 94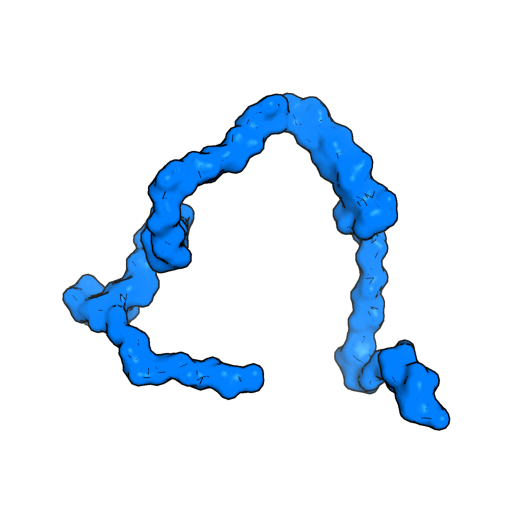.81 80 VAL A O 1
ATOM 652 N N . GLU A 1 81 ? 1.083 0.151 22.525 1.00 93.56 81 GLU A N 1
ATOM 653 C CA . GLU A 1 81 ? 2.421 -0.435 22.418 1.00 93.56 81 GLU A CA 1
ATOM 654 C C . GLU A 1 81 ? 2.736 -0.792 20.957 1.00 93.56 81 GLU A C 1
ATOM 656 O O . GLU A 1 81 ? 1.830 -1.072 20.168 1.00 93.56 81 GLU A O 1
ATOM 661 N N . ILE A 1 82 ? 4.021 -0.774 20.592 1.00 92.12 82 ILE A N 1
ATOM 662 C CA . ILE A 1 82 ? 4.525 -1.239 19.294 1.00 92.12 82 ILE A CA 1
ATOM 663 C C . ILE A 1 82 ? 5.395 -2.468 19.550 1.00 92.12 82 ILE A C 1
ATOM 665 O O . ILE A 1 82 ? 6.419 -2.371 20.224 1.00 92.12 82 ILE A O 1
ATOM 669 N N . LEU A 1 83 ? 4.999 -3.611 18.990 1.00 91.88 83 LEU A N 1
ATOM 670 C CA . LEU A 1 83 ? 5.768 -4.851 19.063 1.00 91.88 83 LEU A CA 1
ATOM 671 C C . LEU A 1 83 ? 6.709 -4.937 17.855 1.00 91.88 83 LEU A C 1
ATOM 673 O O . LEU A 1 83 ? 6.252 -4.956 16.712 1.00 91.88 83 LEU A O 1
ATOM 677 N N . TYR A 1 84 ? 8.015 -4.994 18.109 1.00 86.50 84 TYR A N 1
ATOM 678 C CA . TYR A 1 84 ? 9.024 -5.268 17.085 1.00 86.50 84 TYR A CA 1
ATOM 679 C C . TYR A 1 84 ? 9.272 -6.783 17.030 1.00 86.50 84 TYR A C 1
ATOM 681 O O . TYR A 1 84 ? 9.531 -7.393 18.067 1.00 86.50 84 TYR A O 1
ATOM 689 N N . LEU A 1 85 ? 9.148 -7.377 15.838 1.00 65.62 85 LEU A N 1
ATOM 690 C CA . LEU A 1 85 ? 9.462 -8.785 15.552 1.00 65.62 85 LEU A CA 1
ATOM 691 C C . LEU A 1 85 ? 10.893 -8.937 15.031 1.00 65.62 85 LEU A C 1
ATOM 693 O O . LEU A 1 85 ? 11.329 -8.047 14.263 1.00 65.62 85 LEU A O 1
#